Protein AF-A0A174Z434-F1 (afdb_monomer_lite)

pLDDT: mean 70.9, std 18.63, range [33.28, 94.25]

Sequence (133 aa):
MADEKKGITVKIDADLHAEIREYLERHEGMTMAEFITLAVDDELHPKIQQKEGNSMGNMRTMAFQVPEELFQRIKDYLHRNNMSQKEFVLGLIETELDREQAERESQIDAESPTEDICENGRGSRRKRLCGRM

Radius of gyration: 34.79 Å; chains: 1; bounding box: 51×56×120 Å

Foldseek 3Di:
DDPPDDDDDDDDDPVVVVVLVVVPVVVPPDDPVNVVVVVVCCVVVVPPPPPPPDDPDDDDDDDDDDDPVVVVVLVVVCVVVVHDPVCVVVVVVVVVVVVVVVVVVVVVVVPPDPPPDDDDDDDDDDDDDDDDD

Organism: NCBI:txid39492

Secondary structure (DSSP, 8-state):
----PPP------HHHHHHHHHHHHHSTT--HHHHHHHHHHHHHTT------SS--SS---------HHHHHHHHHHHHHTT--HHHHHHHHHHHHHHHHHHHHHHHHTT-----------------------

Structure (mmCIF, N/CA/C/O backbone):
data_AF-A0A174Z434-F1
#
_entry.id   AF-A0A174Z434-F1
#
loop_
_atom_site.group_PDB
_atom_site.id
_atom_site.type_symbol
_atom_site.label_atom_id
_atom_site.label_alt_id
_atom_site.label_comp_id
_atom_site.label_asym_id
_atom_site.label_entity_id
_atom_site.label_seq_id
_atom_site.pdbx_PDB_ins_code
_atom_site.Cartn_x
_atom_site.Cartn_y
_atom_site.Cartn_z
_atom_site.occupancy
_atom_site.B_iso_or_equiv
_atom_site.auth_seq_id
_atom_site.auth_comp_id
_atom_site.auth_asym_id
_atom_site.auth_atom_id
_atom_site.pdbx_PDB_model_num
ATOM 1 N N . MET A 1 1 ? -8.006 21.875 -16.888 1.00 42.59 1 MET A N 1
ATOM 2 C CA . MET A 1 1 ? -6.949 22.583 -16.139 1.00 42.59 1 MET A CA 1
ATOM 3 C C . MET A 1 1 ? -5.640 22.242 -16.825 1.00 42.59 1 MET A C 1
ATOM 5 O O . MET A 1 1 ? -5.495 21.091 -17.216 1.00 42.59 1 MET A O 1
ATOM 9 N N . ALA A 1 2 ? -4.805 23.233 -17.134 1.00 49.34 2 ALA A N 1
ATOM 10 C CA . ALA A 1 2 ? -3.584 23.017 -17.906 1.00 49.34 2 ALA A CA 1
ATOM 11 C C . ALA A 1 2 ? -2.604 22.168 -17.085 1.00 49.34 2 ALA A C 1
ATOM 13 O O . ALA A 1 2 ? -2.348 22.474 -15.925 1.00 49.34 2 ALA A O 1
ATOM 14 N N . ASP A 1 3 ? -2.119 21.084 -17.679 1.00 56.53 3 ASP A N 1
ATOM 15 C CA . ASP A 1 3 ? -1.134 20.175 -17.098 1.00 56.53 3 ASP A CA 1
ATOM 16 C C . ASP A 1 3 ? 0.223 20.904 -17.054 1.00 56.53 3 ASP A C 1
ATOM 18 O O . ASP A 1 3 ? 1.004 20.862 -18.004 1.00 56.53 3 ASP A O 1
ATOM 22 N N . GLU A 1 4 ? 0.459 21.692 -16.000 1.00 65.25 4 GLU A N 1
ATOM 23 C CA . GLU A 1 4 ? 1.711 22.426 -15.784 1.00 65.25 4 GLU A CA 1
ATOM 24 C C . GLU A 1 4 ? 2.847 21.448 -15.444 1.00 65.25 4 GLU A C 1
ATOM 26 O O . GLU A 1 4 ? 3.228 21.264 -14.287 1.00 65.25 4 GLU A O 1
ATOM 31 N N . LYS A 1 5 ? 3.415 20.804 -16.467 1.00 73.81 5 LYS A N 1
ATOM 32 C CA . LYS A 1 5 ? 4.620 19.979 -16.334 1.00 73.81 5 LYS A CA 1
ATOM 33 C C . LYS A 1 5 ? 5.854 20.867 -16.204 1.00 73.81 5 LYS A C 1
ATOM 35 O O . LYS A 1 5 ? 6.202 21.609 -17.122 1.00 73.81 5 LYS A O 1
ATOM 40 N N . LYS A 1 6 ? 6.544 20.769 -15.067 1.00 78.12 6 LYS A N 1
ATOM 41 C CA . LYS A 1 6 ? 7.840 21.423 -14.843 1.00 78.12 6 LYS A CA 1
ATOM 42 C C . LYS A 1 6 ? 8.960 20.461 -15.227 1.00 78.12 6 LYS A C 1
ATOM 44 O O . LYS A 1 6 ? 9.008 19.340 -14.732 1.00 78.12 6 LYS A O 1
ATOM 49 N N . GLY A 1 7 ? 9.846 20.898 -16.120 1.00 75.88 7 GLY A N 1
ATOM 50 C CA . GLY A 1 7 ? 11.031 20.128 -16.494 1.00 75.88 7 GLY A CA 1
ATOM 51 C C . GLY A 1 7 ? 12.052 20.088 -15.357 1.00 75.88 7 GLY A C 1
ATOM 52 O O . GLY A 1 7 ? 12.276 21.096 -14.687 1.00 75.88 7 GLY A O 1
ATOM 53 N N . ILE A 1 8 ? 12.680 18.930 -15.163 1.00 77.44 8 ILE A N 1
ATOM 54 C CA . ILE A 1 8 ? 13.789 18.723 -14.226 1.00 77.44 8 ILE A CA 1
ATOM 55 C C . ILE A 1 8 ? 15.032 18.391 -15.058 1.00 77.44 8 ILE A C 1
ATOM 57 O O . ILE A 1 8 ? 14.983 17.501 -15.905 1.00 77.44 8 ILE A O 1
ATOM 61 N N . THR A 1 9 ? 16.143 19.093 -14.816 1.00 76.50 9 THR A N 1
ATOM 62 C CA . THR A 1 9 ? 17.431 18.828 -15.479 1.00 76.50 9 THR A CA 1
ATOM 63 C C . THR A 1 9 ? 18.487 18.547 -14.420 1.00 76.50 9 THR A C 1
ATOM 65 O O . THR A 1 9 ? 18.844 19.435 -13.648 1.00 76.50 9 THR A O 1
ATOM 68 N N . VAL A 1 10 ? 18.998 17.318 -14.391 1.00 80.44 10 VAL A N 1
ATOM 69 C CA . VAL A 1 10 ? 20.025 16.864 -13.443 1.00 80.44 10 VAL A CA 1
ATOM 70 C C . VAL A 1 10 ? 21.162 16.216 -14.227 1.00 80.44 10 VAL A C 1
ATOM 72 O O . VAL A 1 10 ? 20.933 15.581 -15.256 1.00 80.44 10 VAL A O 1
ATOM 75 N N . LYS A 1 11 ? 22.402 16.413 -13.768 1.00 86.12 11 LYS A N 1
ATOM 76 C CA . LYS A 1 11 ? 23.576 15.720 -14.308 1.00 86.12 11 LYS A CA 1
ATOM 77 C C . LYS A 1 11 ? 23.787 14.442 -13.508 1.00 86.12 11 LYS A C 1
ATOM 79 O O . LYS A 1 11 ? 23.886 14.515 -12.288 1.00 86.12 11 LYS A O 1
ATOM 84 N N . ILE A 1 12 ? 23.866 13.317 -14.202 1.00 86.00 12 ILE A N 1
ATOM 85 C CA . ILE A 1 12 ? 24.174 12.007 -13.627 1.00 86.00 12 ILE A CA 1
ATOM 86 C C . ILE A 1 12 ? 25.484 11.490 -14.213 1.00 86.00 12 ILE A C 1
ATOM 88 O O . ILE A 1 12 ? 25.913 11.946 -15.278 1.00 86.00 12 ILE A O 1
ATOM 92 N N . ASP A 1 13 ? 26.114 10.554 -13.514 1.00 91.06 13 ASP A N 1
ATOM 93 C CA . ASP A 1 13 ? 27.330 9.904 -13.984 1.00 91.06 13 ASP A CA 1
ATOM 94 C C . ASP A 1 13 ? 27.114 9.173 -15.315 1.00 91.06 13 ASP A C 1
ATOM 96 O O . ASP A 1 13 ? 26.029 8.663 -15.613 1.00 91.06 13 ASP A O 1
ATOM 100 N N . ALA A 1 14 ? 28.172 9.130 -16.128 1.00 86.81 14 ALA A N 1
ATOM 101 C CA . ALA A 1 14 ? 28.133 8.539 -17.464 1.00 86.81 14 ALA A CA 1
ATOM 102 C C . ALA A 1 14 ? 27.798 7.039 -17.433 1.00 86.81 14 ALA A C 1
ATOM 104 O O . ALA A 1 14 ? 27.093 6.555 -18.319 1.00 86.81 14 ALA A O 1
ATOM 105 N N . ASP A 1 15 ? 28.252 6.334 -16.396 1.00 87.31 15 ASP A N 1
ATOM 106 C CA . ASP A 1 15 ? 27.998 4.903 -16.216 1.00 87.31 15 ASP A CA 1
ATOM 107 C C . ASP A 1 15 ? 26.515 4.639 -15.918 1.00 87.31 15 ASP A C 1
ATOM 109 O O . ASP A 1 15 ? 25.888 3.804 -16.567 1.00 87.31 15 ASP A O 1
ATOM 113 N N . LEU A 1 16 ? 25.915 5.436 -15.028 1.00 85.19 16 LEU A N 1
ATOM 114 C CA . LEU A 1 16 ? 24.489 5.343 -14.707 1.00 85.19 16 LEU A CA 1
ATOM 115 C C . LEU A 1 16 ? 23.618 5.719 -15.916 1.00 85.19 16 LEU A C 1
ATOM 117 O O . LEU A 1 16 ? 22.596 5.091 -16.180 1.00 85.19 16 LEU A O 1
ATOM 121 N N . HIS A 1 17 ? 24.039 6.713 -16.704 1.00 85.50 17 HIS A N 1
ATOM 122 C CA . HIS A 1 17 ? 23.356 7.070 -17.949 1.00 85.50 17 HIS A CA 1
ATOM 123 C C . HIS A 1 17 ? 23.369 5.921 -18.974 1.00 85.50 17 HIS A C 1
ATOM 125 O O . HIS A 1 17 ? 22.388 5.725 -19.696 1.00 85.50 17 HIS A O 1
ATOM 131 N N . ALA A 1 18 ? 24.467 5.163 -19.058 1.00 87.38 18 ALA A N 1
ATOM 132 C CA . ALA A 1 18 ? 24.561 4.001 -19.939 1.00 87.38 18 ALA A CA 1
ATOM 133 C C . ALA A 1 18 ? 23.649 2.855 -19.474 1.00 87.38 18 ALA A C 1
ATOM 135 O O . ALA A 1 18 ? 22.940 2.279 -20.297 1.00 87.38 18 ALA A O 1
ATOM 136 N N . GLU A 1 19 ? 23.603 2.586 -18.169 1.00 86.06 19 GLU A N 1
ATOM 137 C CA . GLU A 1 19 ? 22.739 1.557 -17.579 1.00 86.06 19 GLU A CA 1
ATOM 138 C C . GLU A 1 19 ? 21.250 1.845 -17.820 1.00 86.06 19 GLU A C 1
ATOM 140 O O . GLU A 1 19 ? 20.503 0.971 -18.264 1.00 86.06 19 GLU A O 1
ATOM 145 N N . ILE A 1 20 ? 20.819 3.096 -17.620 1.00 84.25 20 ILE A N 1
ATOM 146 C CA . ILE A 1 20 ? 19.431 3.505 -17.883 1.00 84.25 20 ILE A CA 1
ATOM 147 C C . ILE A 1 20 ? 19.088 3.327 -19.365 1.00 84.25 20 ILE A C 1
ATOM 149 O O . ILE A 1 20 ? 18.002 2.859 -19.707 1.00 84.25 20 ILE A O 1
ATOM 153 N N . ARG A 1 21 ? 20.011 3.674 -20.268 1.00 84.19 21 ARG A N 1
ATOM 154 C CA . ARG A 1 21 ? 19.803 3.492 -21.707 1.00 84.19 21 ARG A CA 1
ATOM 155 C C . ARG A 1 21 ? 19.637 2.019 -22.074 1.00 84.19 21 ARG A C 1
ATOM 157 O O . ARG A 1 21 ? 18.729 1.693 -22.830 1.00 84.19 21 ARG A O 1
ATOM 164 N N . GLU A 1 22 ? 20.478 1.147 -21.531 1.00 86.38 22 GLU A N 1
ATOM 165 C CA . GLU A 1 22 ? 20.374 -0.294 -21.758 1.00 86.38 22 GLU A CA 1
ATOM 166 C C . GLU A 1 22 ? 19.047 -0.853 -21.222 1.00 86.38 22 GLU A C 1
ATOM 168 O O . GLU A 1 22 ? 18.399 -1.674 -21.873 1.00 86.38 22 GLU A O 1
ATOM 173 N N . TYR A 1 23 ? 18.595 -0.372 -20.062 1.00 84.75 23 TYR A N 1
ATOM 174 C CA . TYR A 1 23 ? 17.298 -0.741 -19.500 1.00 84.75 23 TYR A CA 1
ATOM 175 C C . TYR A 1 23 ? 16.130 -0.341 -20.417 1.00 84.75 23 TYR A C 1
ATOM 177 O O . TYR A 1 23 ? 15.224 -1.144 -20.646 1.00 84.75 23 TYR A O 1
ATOM 185 N N . LEU A 1 24 ? 16.176 0.860 -21.001 1.00 83.44 24 LEU A N 1
ATOM 186 C CA . LEU A 1 24 ? 15.167 1.338 -21.953 1.00 83.44 24 LEU A CA 1
ATOM 187 C C . LEU A 1 24 ? 15.189 0.571 -23.280 1.00 83.44 24 LEU A C 1
ATOM 189 O O . LEU A 1 24 ? 14.139 0.343 -23.869 1.00 83.44 24 LEU A O 1
ATOM 193 N N . GLU A 1 25 ? 16.361 0.142 -23.750 1.00 82.69 25 GLU A N 1
ATOM 194 C CA . GLU A 1 25 ? 16.474 -0.693 -24.955 1.00 82.69 25 GLU A CA 1
ATOM 195 C C . GLU A 1 25 ? 15.881 -2.095 -24.737 1.00 82.69 25 GLU A C 1
ATOM 197 O O . GLU A 1 25 ? 15.326 -2.683 -25.664 1.00 82.69 25 GLU A O 1
ATOM 202 N N . ARG A 1 26 ? 15.949 -2.621 -23.506 1.00 82.19 26 ARG A N 1
ATOM 203 C CA . ARG A 1 26 ? 15.321 -3.897 -23.122 1.00 82.19 26 ARG A CA 1
ATOM 204 C C . ARG A 1 26 ? 13.809 -3.782 -22.911 1.00 82.19 26 ARG A C 1
ATOM 206 O O . ARG A 1 26 ? 13.095 -4.764 -23.105 1.00 82.19 26 ARG A O 1
ATOM 213 N N . HIS A 1 27 ? 13.324 -2.613 -22.502 1.00 78.31 27 HIS A N 1
ATOM 214 C CA . HIS A 1 27 ? 11.906 -2.331 -22.291 1.00 78.31 27 HIS A CA 1
ATOM 215 C C . HIS A 1 27 ? 11.328 -1.548 -23.477 1.00 78.31 27 HIS A C 1
ATOM 217 O O . HIS A 1 27 ? 11.223 -0.321 -23.447 1.00 78.31 27 HIS A O 1
ATOM 223 N N . GLU A 1 28 ? 10.922 -2.273 -24.524 1.00 72.50 28 GLU A N 1
ATOM 224 C CA . GLU A 1 28 ? 10.311 -1.678 -25.717 1.00 72.50 28 GLU A CA 1
ATOM 225 C C . GLU A 1 28 ? 9.115 -0.780 -25.351 1.00 72.50 28 GLU A C 1
ATOM 227 O O . GLU A 1 28 ? 8.126 -1.225 -24.768 1.00 72.50 28 GLU A O 1
ATOM 232 N N . GLY A 1 29 ? 9.209 0.502 -25.716 1.00 68.75 29 GLY A N 1
ATOM 233 C CA . GLY A 1 29 ? 8.128 1.478 -25.564 1.00 68.75 29 GLY A CA 1
ATOM 234 C C . GLY A 1 29 ? 8.190 2.355 -24.313 1.00 68.75 29 GLY A C 1
ATOM 235 O O . GLY A 1 29 ? 7.330 3.219 -24.180 1.00 68.75 29 GLY A O 1
ATOM 236 N N . MET A 1 30 ? 9.188 2.196 -23.436 1.00 79.50 30 MET A N 1
ATOM 237 C CA . MET A 1 30 ? 9.397 3.126 -22.322 1.00 79.50 30 MET A CA 1
ATOM 238 C C . MET A 1 30 ? 10.269 4.306 -22.760 1.00 79.50 30 MET A C 1
ATOM 240 O O . MET A 1 30 ? 11.347 4.137 -23.330 1.00 79.50 30 MET A O 1
ATOM 244 N N . THR A 1 31 ? 9.820 5.527 -22.487 1.00 82.69 31 THR A N 1
ATOM 245 C CA . THR A 1 31 ? 10.626 6.732 -22.686 1.00 82.69 31 THR A CA 1
ATOM 246 C C . THR A 1 31 ? 11.462 7.036 -21.446 1.00 82.69 31 THR A C 1
ATOM 248 O O . THR A 1 31 ? 11.085 6.732 -20.316 1.00 82.69 31 THR A O 1
ATOM 251 N N . MET A 1 32 ? 12.596 7.712 -21.643 1.00 83.31 32 MET A N 1
ATOM 252 C CA . MET A 1 32 ? 13.446 8.192 -20.545 1.00 83.31 32 MET A CA 1
ATOM 253 C C . MET A 1 32 ? 12.647 9.009 -19.516 1.00 83.31 32 MET A C 1
ATOM 255 O O . MET A 1 32 ? 12.868 8.890 -18.316 1.00 83.31 32 MET A O 1
ATOM 259 N N . ALA A 1 33 ? 11.694 9.820 -19.986 1.00 81.06 33 ALA A N 1
ATOM 260 C CA . ALA A 1 33 ? 10.829 10.609 -19.119 1.00 81.06 33 ALA A CA 1
ATOM 261 C C . ALA A 1 33 ? 9.951 9.719 -18.229 1.00 81.06 33 ALA A C 1
ATOM 263 O O . ALA A 1 33 ? 9.890 9.956 -17.030 1.00 81.06 33 ALA A O 1
ATOM 264 N N . GLU A 1 34 ? 9.329 8.678 -18.786 1.00 81.62 34 GLU A N 1
ATOM 265 C CA . GLU A 1 34 ? 8.505 7.731 -18.023 1.00 81.62 34 GLU A CA 1
ATOM 266 C C . GLU A 1 34 ? 9.328 6.939 -17.009 1.00 81.62 34 GLU A C 1
ATOM 268 O O . GLU A 1 34 ? 8.878 6.763 -15.882 1.00 81.62 34 GLU A O 1
ATOM 273 N N . PHE A 1 35 ? 10.548 6.528 -17.368 1.00 85.00 35 PHE A N 1
ATOM 274 C CA . PHE A 1 35 ? 11.459 5.858 -16.439 1.00 85.00 35 PHE A CA 1
ATOM 275 C C . PHE A 1 35 ? 11.821 6.755 -15.251 1.00 85.00 35 PHE A C 1
ATOM 277 O O . PHE A 1 35 ? 11.691 6.340 -14.102 1.00 85.00 35 PHE A O 1
ATOM 284 N N . ILE A 1 36 ? 12.223 8.004 -15.513 1.00 84.38 36 ILE A N 1
ATOM 285 C CA . ILE A 1 36 ? 12.565 8.955 -14.449 1.00 84.38 36 ILE A CA 1
ATOM 286 C C . ILE A 1 36 ? 11.329 9.310 -13.620 1.00 84.38 36 ILE A C 1
ATOM 288 O O . ILE A 1 36 ? 11.430 9.376 -12.402 1.00 84.38 36 ILE A O 1
ATOM 292 N N . THR A 1 37 ? 10.159 9.498 -14.238 1.00 81.38 37 THR A N 1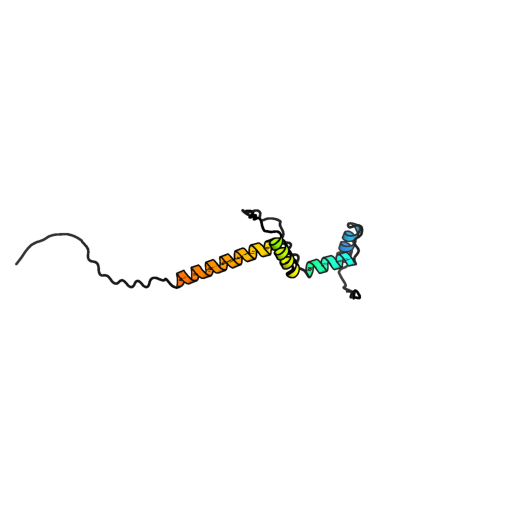
ATOM 293 C CA . THR A 1 37 ? 8.908 9.709 -13.498 1.00 81.38 37 THR A CA 1
ATOM 294 C C . THR A 1 37 ? 8.592 8.520 -12.598 1.00 81.38 37 THR A C 1
ATOM 296 O O . THR A 1 37 ? 8.299 8.745 -11.436 1.00 81.38 37 THR A O 1
ATOM 299 N N . LEU A 1 38 ? 8.708 7.280 -13.081 1.00 79.88 38 LEU A N 1
ATOM 300 C CA . LEU A 1 38 ? 8.449 6.076 -12.288 1.00 79.88 38 LEU A CA 1
ATOM 301 C C . LEU A 1 38 ? 9.450 5.911 -11.135 1.00 79.88 38 LEU A C 1
ATOM 303 O O . LEU A 1 38 ? 9.046 5.573 -10.029 1.00 79.88 38 LEU A O 1
ATOM 307 N N . ALA A 1 39 ? 10.741 6.143 -11.384 1.00 81.81 39 ALA A N 1
ATOM 308 C CA . ALA A 1 39 ? 11.784 6.039 -10.364 1.00 81.81 39 ALA A CA 1
ATOM 309 C C . ALA A 1 39 ? 11.637 7.126 -9.289 1.00 81.81 39 ALA A C 1
ATOM 311 O O . ALA A 1 39 ? 11.766 6.855 -8.102 1.00 81.81 39 ALA A O 1
ATOM 312 N N . VAL A 1 40 ? 11.325 8.358 -9.700 1.00 79.25 40 VAL A N 1
ATOM 313 C CA . VAL A 1 40 ? 11.068 9.468 -8.775 1.00 79.25 40 VAL A CA 1
ATOM 314 C C . VAL A 1 40 ? 9.756 9.258 -8.019 1.00 79.25 40 VAL A C 1
ATOM 316 O O . VAL A 1 40 ? 9.701 9.570 -6.837 1.00 79.25 40 VAL A O 1
ATOM 319 N N . ASP A 1 41 ? 8.720 8.712 -8.659 1.00 75.00 41 ASP A N 1
ATOM 320 C CA . ASP A 1 41 ? 7.467 8.328 -7.999 1.00 75.00 41 ASP A CA 1
ATOM 321 C C . ASP A 1 41 ? 7.708 7.229 -6.952 1.00 75.00 41 ASP A C 1
ATOM 323 O O . ASP A 1 41 ? 7.257 7.374 -5.825 1.00 75.00 41 ASP A O 1
ATOM 327 N N . ASP A 1 42 ? 8.502 6.198 -7.266 1.00 73.19 42 ASP A N 1
ATOM 328 C CA . ASP A 1 42 ? 8.893 5.124 -6.334 1.00 73.19 42 ASP A CA 1
ATOM 329 C C . ASP A 1 42 ? 9.672 5.635 -5.107 1.00 73.19 42 ASP A C 1
ATOM 331 O O . ASP A 1 42 ? 9.418 5.193 -3.986 1.00 73.19 42 ASP A O 1
ATOM 335 N N . GLU A 1 43 ? 10.588 6.588 -5.306 1.00 72.31 43 GLU A N 1
ATOM 336 C CA . GLU A 1 43 ? 11.400 7.191 -4.238 1.00 72.31 43 GLU A CA 1
ATOM 337 C C . GLU A 1 43 ? 10.632 8.241 -3.412 1.00 72.31 43 GLU A C 1
ATOM 339 O O . GLU A 1 43 ? 10.816 8.343 -2.198 1.00 72.31 43 GLU A O 1
ATOM 344 N N . LEU A 1 44 ? 9.763 9.045 -4.040 1.00 67.81 44 LEU A N 1
ATOM 345 C CA . LEU A 1 44 ? 8.969 10.077 -3.353 1.00 67.81 44 LEU A CA 1
ATOM 346 C C . LEU A 1 44 ? 7.713 9.514 -2.683 1.00 67.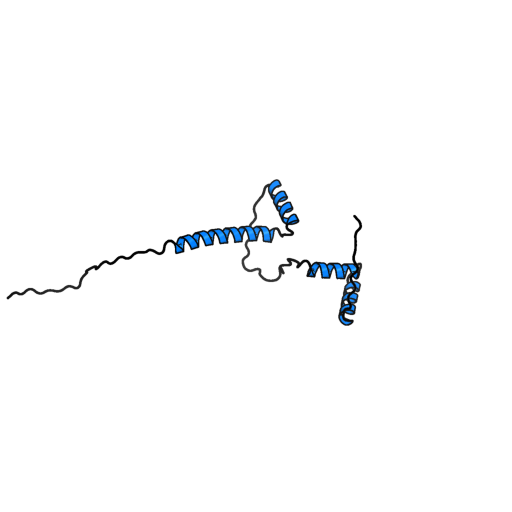81 44 LEU A C 1
ATOM 348 O O . LEU A 1 44 ? 7.252 10.063 -1.680 1.00 67.81 44 LEU A O 1
ATOM 352 N N . HIS A 1 45 ? 7.160 8.433 -3.226 1.00 65.75 45 HIS A N 1
ATOM 353 C CA . HIS A 1 45 ? 6.073 7.666 -2.644 1.00 65.75 45 HIS A CA 1
ATOM 354 C C . HIS A 1 45 ? 6.656 6.317 -2.248 1.00 65.75 45 HIS A C 1
ATOM 356 O O . HIS A 1 45 ? 6.546 5.388 -3.048 1.00 65.75 45 HIS A O 1
ATOM 362 N N . PRO A 1 46 ? 7.274 6.187 -1.051 1.00 53.31 46 PRO A N 1
ATOM 363 C CA 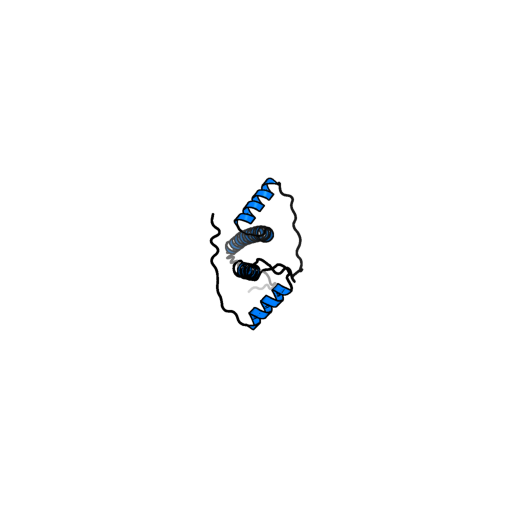. PRO A 1 46 ? 7.866 4.932 -0.620 1.00 53.31 46 PRO A CA 1
ATOM 364 C C . PRO A 1 46 ? 6.814 3.858 -0.802 1.00 53.31 46 PRO A C 1
ATOM 366 O O . PRO A 1 46 ? 5.798 3.839 -0.095 1.00 53.31 46 PRO A O 1
ATOM 369 N N . LYS A 1 47 ? 7.011 3.010 -1.817 1.00 55.34 47 LYS A N 1
ATOM 370 C CA . LYS A 1 47 ? 6.072 1.939 -2.055 1.00 55.34 47 LYS A CA 1
ATOM 371 C C . LYS A 1 47 ? 6.066 1.158 -0.761 1.00 55.34 47 LYS A C 1
ATOM 373 O O . LYS A 1 47 ? 7.097 0.659 -0.311 1.00 55.34 47 LYS A O 1
ATOM 378 N N . ILE A 1 48 ? 4.880 1.006 -0.194 1.00 51.75 48 ILE A N 1
ATOM 379 C CA . ILE A 1 48 ? 4.546 -0.058 0.743 1.00 51.75 48 ILE A CA 1
ATOM 380 C C . ILE A 1 48 ? 4.622 -1.373 -0.059 1.00 51.75 48 ILE A C 1
ATOM 382 O O . ILE A 1 48 ? 3.678 -2.136 -0.193 1.00 51.75 48 ILE A O 1
ATOM 386 N N . GLN A 1 49 ? 5.772 -1.640 -0.669 1.00 48.44 49 GLN A N 1
ATOM 387 C CA . GLN A 1 49 ? 6.257 -2.966 -0.924 1.00 48.44 49 GLN A CA 1
ATOM 388 C C . GLN A 1 49 ? 6.950 -3.350 0.374 1.00 48.44 49 GLN A C 1
ATOM 390 O O . GLN A 1 49 ? 8.176 -3.395 0.480 1.00 48.44 49 GLN A O 1
ATOM 395 N N . GLN A 1 50 ? 6.122 -3.664 1.379 1.00 51.03 50 GLN A N 1
ATOM 396 C CA . GLN A 1 50 ? 6.464 -4.783 2.236 1.00 51.03 50 GLN A CA 1
ATOM 397 C C . GLN A 1 50 ? 6.824 -5.908 1.279 1.00 51.03 50 GLN A C 1
ATOM 399 O O . GLN A 1 50 ? 5.982 -6.479 0.592 1.00 51.03 50 GLN A O 1
ATOM 404 N N . LYS A 1 51 ? 8.126 -6.108 1.164 1.00 45.50 51 LYS A N 1
ATOM 405 C CA . LYS A 1 51 ? 8.787 -7.207 0.505 1.00 45.50 51 LYS A CA 1
ATOM 406 C C . LYS A 1 51 ? 8.130 -8.481 1.043 1.00 45.50 51 LYS A C 1
ATOM 408 O O . LYS A 1 51 ? 8.531 -8.989 2.084 1.00 45.50 51 LYS A O 1
ATOM 413 N N . GLU A 1 52 ? 7.099 -8.984 0.362 1.00 46.09 52 GLU A N 1
ATOM 414 C CA . GLU A 1 52 ? 6.535 -10.327 0.551 1.00 46.09 52 GLU A CA 1
ATOM 415 C C . GLU A 1 52 ? 7.537 -11.364 0.019 1.00 46.09 52 GLU A C 1
ATOM 417 O O . GLU A 1 52 ? 7.262 -12.180 -0.852 1.00 46.09 52 GLU A O 1
ATOM 422 N N . GLY A 1 53 ? 8.757 -11.301 0.543 1.00 45.19 53 GLY A N 1
ATOM 423 C CA . GLY A 1 53 ? 9.819 -12.261 0.351 1.00 45.19 53 GLY A CA 1
ATOM 424 C C . GLY A 1 53 ? 10.430 -12.534 1.716 1.00 45.19 53 GLY A C 1
ATOM 425 O O . GLY A 1 53 ? 11.208 -11.725 2.212 1.00 45.19 53 GLY A O 1
ATOM 426 N N . ASN A 1 54 ? 10.079 -13.687 2.288 1.00 48.41 54 ASN A N 1
ATOM 427 C CA . ASN A 1 54 ? 10.693 -14.332 3.457 1.00 48.41 54 ASN A CA 1
ATOM 428 C C . ASN A 1 54 ? 10.257 -13.925 4.876 1.00 48.41 54 ASN A C 1
ATOM 430 O O . ASN A 1 54 ? 11.097 -13.696 5.741 1.00 48.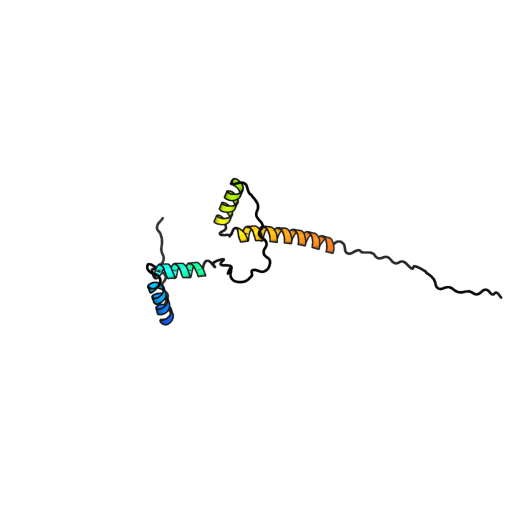41 54 ASN A O 1
ATOM 434 N N . SER A 1 55 ? 8.966 -14.061 5.191 1.00 44.44 55 SER A N 1
ATOM 435 C CA . SER A 1 55 ? 8.600 -14.685 6.477 1.00 44.44 55 SER A CA 1
ATOM 436 C C . SER A 1 55 ? 7.223 -15.353 6.408 1.00 44.44 55 SER A C 1
ATOM 438 O O . SER A 1 55 ? 6.220 -14.849 6.904 1.00 44.44 55 SER A O 1
ATOM 440 N N . MET A 1 56 ? 7.158 -16.520 5.764 1.00 52.38 56 MET A N 1
ATOM 441 C CA . MET A 1 56 ? 6.090 -17.489 6.029 1.00 52.38 56 MET A CA 1
ATOM 442 C C . MET A 1 56 ? 6.438 -18.253 7.312 1.00 52.38 56 MET A C 1
ATOM 444 O O . MET A 1 56 ? 6.932 -19.375 7.267 1.00 52.38 56 MET A O 1
ATOM 448 N N . GLY A 1 57 ? 6.193 -17.637 8.465 1.00 51.38 57 GLY A N 1
ATOM 449 C CA . GLY A 1 57 ? 6.204 -18.318 9.757 1.00 51.38 57 GLY A CA 1
ATOM 450 C C . GLY A 1 57 ? 4.886 -18.073 10.482 1.00 51.38 57 GLY A C 1
ATOM 451 O O . GLY A 1 57 ? 4.718 -17.030 11.096 1.00 51.38 57 GLY A O 1
ATOM 452 N N . ASN A 1 58 ? 3.956 -19.031 10.407 1.00 64.62 58 ASN A N 1
ATOM 453 C CA . ASN A 1 58 ? 2.706 -19.108 11.187 1.00 64.62 58 ASN A CA 1
ATOM 454 C C . ASN A 1 58 ? 1.644 -18.000 10.992 1.00 64.62 58 ASN A C 1
ATOM 456 O O . ASN A 1 58 ? 0.927 -17.671 11.936 1.00 64.62 58 ASN A O 1
ATOM 460 N N . MET A 1 59 ? 1.449 -17.467 9.783 1.00 74.25 59 MET A N 1
ATOM 461 C CA . MET A 1 59 ? 0.259 -16.644 9.505 1.00 74.25 59 MET A CA 1
ATOM 462 C C . MET A 1 59 ? -1.005 -17.517 9.411 1.00 74.25 59 MET A C 1
ATOM 464 O O . MET A 1 59 ? -0.992 -18.570 8.773 1.00 74.25 59 MET A O 1
ATOM 468 N N . ARG A 1 60 ? -2.114 -17.075 10.019 1.00 76.25 60 ARG A N 1
ATOM 469 C CA . ARG A 1 60 ? -3.453 -17.655 9.817 1.00 76.25 60 ARG A CA 1
ATOM 470 C C . ARG A 1 60 ? -4.357 -16.633 9.137 1.00 76.25 60 ARG A C 1
ATOM 472 O O . ARG A 1 60 ? -4.401 -15.478 9.544 1.00 76.25 60 ARG A O 1
ATOM 479 N N . THR A 1 61 ? -5.086 -17.063 8.112 1.00 82.94 61 THR A N 1
ATOM 480 C CA . THR A 1 61 ? -6.040 -16.213 7.392 1.00 82.94 61 THR A CA 1
ATOM 481 C C . THR A 1 61 ? -7.341 -16.088 8.179 1.00 82.94 61 THR A C 1
ATOM 483 O O . THR A 1 61 ? -7.946 -17.096 8.540 1.00 82.94 61 THR A O 1
ATOM 486 N N . MET A 1 62 ? -7.795 -14.854 8.402 1.00 79.50 62 MET A N 1
ATOM 487 C CA . MET A 1 62 ? -9.132 -14.551 8.913 1.00 79.50 62 MET A CA 1
ATOM 488 C C . MET A 1 62 ? -9.982 -13.986 7.775 1.00 79.50 62 MET A C 1
ATOM 490 O O . MET A 1 62 ? -9.585 -13.018 7.132 1.00 79.50 62 MET A O 1
ATOM 494 N N . ALA A 1 63 ? -11.139 -14.597 7.518 1.00 86.50 63 ALA A N 1
ATOM 495 C CA . ALA A 1 63 ? -12.088 -14.145 6.506 1.00 86.50 63 ALA A CA 1
ATOM 496 C C . ALA A 1 63 ? -13.478 -14.011 7.131 1.00 86.50 63 ALA A C 1
ATOM 498 O O . ALA A 1 63 ? -13.930 -14.899 7.852 1.00 86.50 63 ALA A O 1
ATOM 499 N N . PHE A 1 64 ? -14.155 -12.905 6.840 1.00 86.56 64 PHE A N 1
ATOM 500 C CA . PHE A 1 64 ? -15.513 -12.632 7.292 1.00 86.56 64 PHE A CA 1
ATOM 501 C C . PHE A 1 64 ? -16.327 -12.050 6.137 1.00 86.56 64 PHE A C 1
ATOM 503 O O . PHE A 1 64 ? -15.796 -11.360 5.267 1.00 86.56 64 PHE A O 1
ATOM 510 N N . GLN A 1 65 ? -17.621 -12.366 6.111 1.00 89.31 65 GLN A N 1
ATOM 511 C CA . GLN A 1 65 ? -18.546 -11.762 5.159 1.00 89.31 65 GLN A CA 1
ATOM 512 C C . GLN A 1 65 ? -18.984 -10.402 5.697 1.00 89.31 65 GLN A C 1
ATOM 514 O O . GLN A 1 65 ? -19.345 -10.281 6.867 1.00 89.31 65 GLN A O 1
ATOM 519 N N . VAL A 1 66 ? -18.968 -9.391 4.836 1.00 88.75 66 VAL A N 1
ATOM 520 C CA . VAL A 1 66 ? -19.488 -8.056 5.137 1.00 88.75 66 VAL A CA 1
ATOM 521 C C . VAL A 1 66 ? -20.596 -7.697 4.155 1.00 88.75 66 VAL A C 1
ATOM 523 O O . VAL A 1 66 ? -20.538 -8.120 2.999 1.00 88.75 66 VAL A O 1
ATOM 526 N N . PRO A 1 67 ? -21.592 -6.899 4.573 1.00 94.19 67 PRO A N 1
ATOM 527 C CA . PRO A 1 67 ? -22.541 -6.304 3.644 1.00 94.19 67 PRO A CA 1
ATOM 528 C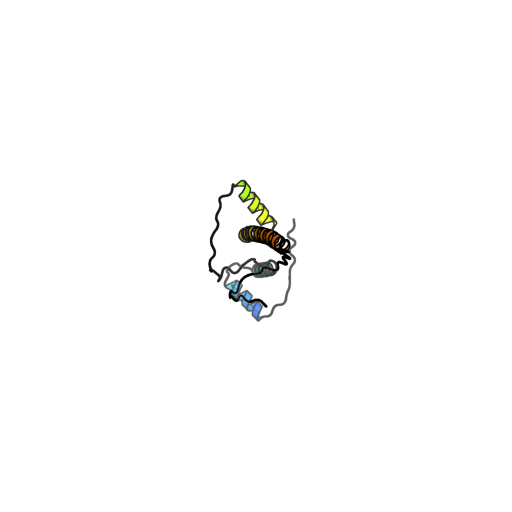 C . PRO A 1 67 ? -21.826 -5.444 2.591 1.00 94.19 67 PRO A C 1
ATOM 530 O O . PRO A 1 67 ? -20.853 -4.756 2.907 1.00 94.19 67 PRO A O 1
ATOM 533 N N . GLU A 1 68 ? -22.354 -5.429 1.365 1.00 91.56 68 GLU A N 1
ATOM 534 C CA . GLU A 1 68 ? -21.836 -4.637 0.236 1.00 91.56 68 GLU A CA 1
ATOM 535 C C . GLU A 1 68 ? -21.651 -3.157 0.616 1.00 91.56 68 GLU A C 1
ATOM 537 O O . GLU A 1 68 ? -20.609 -2.564 0.353 1.00 91.56 68 GLU A O 1
ATOM 542 N N . GLU A 1 69 ? -22.623 -2.571 1.322 1.00 94.25 69 GLU A N 1
ATOM 543 C CA . GLU A 1 69 ? -22.568 -1.168 1.753 1.00 94.25 69 GLU A CA 1
ATOM 544 C C . GLU A 1 69 ? -21.356 -0.870 2.645 1.00 94.25 69 GLU A C 1
ATOM 546 O O . GLU A 1 69 ? -20.715 0.177 2.516 1.00 94.25 69 GLU A O 1
ATOM 551 N N . LEU A 1 70 ? -21.019 -1.799 3.543 1.00 91.75 70 LEU A N 1
ATOM 552 C CA . LEU A 1 70 ? -19.865 -1.663 4.423 1.00 91.75 70 LEU A CA 1
ATOM 553 C C . LEU A 1 70 ? -18.565 -1.825 3.633 1.00 91.75 70 LEU A C 1
ATOM 555 O O . LEU A 1 70 ? -17.623 -1.063 3.840 1.00 91.75 70 LEU A O 1
ATOM 559 N N . PHE A 1 71 ? -18.531 -2.770 2.695 1.00 91.06 71 PHE A N 1
ATOM 560 C CA . PHE A 1 71 ? -17.380 -2.974 1.823 1.00 91.06 71 PHE A CA 1
ATOM 561 C C . PHE A 1 71 ? -17.054 -1.724 0.996 1.00 91.06 71 PHE A C 1
ATOM 563 O O . PHE A 1 71 ? -15.896 -1.307 0.945 1.00 91.06 71 PHE A O 1
ATOM 570 N N . GLN A 1 72 ? -18.070 -1.084 0.410 1.00 91.94 72 GLN A N 1
ATOM 571 C CA . GLN A 1 72 ? -17.891 0.151 -0.358 1.00 91.94 72 GLN A CA 1
ATOM 572 C C . GLN A 1 72 ? -17.390 1.301 0.525 1.00 91.94 72 GLN A C 1
ATOM 574 O O . GLN A 1 72 ? -16.434 1.982 0.160 1.00 91.94 72 GLN A O 1
ATOM 579 N N . ARG A 1 73 ? -17.947 1.470 1.733 1.00 93.88 73 ARG A N 1
ATOM 580 C CA . ARG A 1 73 ? -17.460 2.478 2.695 1.00 93.88 73 ARG A CA 1
ATOM 581 C C . ARG A 1 73 ? -15.997 2.268 3.085 1.00 93.88 73 ARG A C 1
ATOM 583 O O . ARG A 1 73 ? -15.246 3.237 3.165 1.00 93.88 73 ARG A O 1
ATOM 590 N N . ILE A 1 74 ? -15.592 1.017 3.315 1.00 90.31 74 ILE A N 1
ATOM 591 C CA . ILE A 1 74 ? -14.196 0.675 3.614 1.00 90.31 74 ILE A CA 1
ATOM 592 C C . ILE A 1 74 ? -13.315 1.013 2.411 1.00 90.31 74 ILE A C 1
ATOM 594 O O . ILE A 1 74 ? -12.292 1.671 2.577 1.00 90.31 74 ILE A O 1
ATOM 598 N N . LYS A 1 75 ? -13.726 0.635 1.195 1.00 88.94 75 LYS A N 1
ATOM 599 C CA . LYS A 1 75 ? -13.000 0.993 -0.029 1.00 88.94 75 LYS A CA 1
ATOM 600 C C . LYS A 1 75 ? -12.803 2.499 -0.156 1.00 88.94 75 LYS A C 1
ATOM 602 O O . LYS A 1 75 ? -11.669 2.926 -0.359 1.00 88.94 75 LYS A O 1
ATOM 607 N N . ASP A 1 76 ? -13.854 3.295 -0.004 1.00 92.88 76 ASP A N 1
ATOM 608 C CA . ASP A 1 76 ? -13.767 4.755 -0.101 1.00 92.88 76 ASP A CA 1
ATOM 609 C C . ASP A 1 76 ? -12.792 5.345 0.922 1.00 92.88 76 ASP A C 1
ATOM 611 O O . ASP A 1 76 ? -12.015 6.246 0.603 1.00 92.88 76 ASP A O 1
ATOM 615 N N . TYR A 1 77 ? -12.801 4.823 2.149 1.00 90.88 77 TYR A N 1
ATOM 616 C CA . TYR A 1 77 ? -11.869 5.239 3.190 1.00 90.88 77 TYR A CA 1
ATOM 617 C C . TYR A 1 77 ? -10.417 4.896 2.832 1.00 90.88 77 TYR A C 1
ATOM 619 O O . TYR A 1 77 ? -9.542 5.753 2.946 1.00 90.88 77 TYR A O 1
ATOM 627 N N . LEU A 1 78 ? -10.155 3.681 2.347 1.00 90.69 78 LEU A N 1
ATOM 628 C CA . LEU A 1 78 ? -8.809 3.251 1.952 1.00 90.69 78 LEU A CA 1
ATOM 629 C C . LEU A 1 78 ? -8.238 4.117 0.822 1.00 90.69 78 LEU A C 1
ATOM 631 O O . LEU A 1 78 ? -7.080 4.523 0.891 1.00 90.69 78 LEU A O 1
ATOM 635 N N . HIS A 1 79 ? -9.063 4.469 -0.171 1.00 87.00 79 HIS A N 1
ATOM 636 C CA . HIS A 1 79 ? -8.638 5.323 -1.285 1.00 87.00 79 HIS A CA 1
ATOM 637 C C . HIS A 1 79 ? -8.299 6.748 -0.834 1.00 87.00 79 HIS A C 1
ATOM 639 O O . HIS A 1 79 ? -7.315 7.316 -1.294 1.00 87.00 79 HIS A O 1
ATOM 645 N N . ARG A 1 80 ? -9.083 7.334 0.081 1.00 90.12 80 ARG A N 1
ATOM 646 C CA . ARG A 1 80 ? -8.836 8.702 0.579 1.00 90.12 80 ARG A CA 1
ATOM 647 C C . ARG A 1 80 ? -7.576 8.809 1.429 1.00 90.12 80 ARG A C 1
ATOM 649 O O . ARG A 1 80 ? -6.946 9.859 1.439 1.00 90.12 80 ARG A O 1
ATOM 656 N N . ASN A 1 81 ? -7.240 7.742 2.148 1.00 83.56 81 ASN A N 1
ATOM 657 C CA . ASN A 1 81 ? -6.105 7.708 3.067 1.00 83.56 81 ASN A CA 1
ATOM 658 C C . ASN A 1 81 ? -4.864 7.038 2.460 1.00 83.56 81 ASN A C 1
ATOM 660 O O . ASN A 1 81 ? -3.875 6.868 3.165 1.00 83.56 81 ASN A O 1
ATOM 664 N N . ASN A 1 82 ? -4.915 6.653 1.178 1.00 84.94 82 ASN A N 1
ATOM 665 C CA . ASN A 1 82 ? -3.828 5.984 0.462 1.00 84.94 82 ASN A CA 1
ATOM 666 C C . ASN A 1 82 ? -3.256 4.771 1.233 1.00 84.94 82 ASN A C 1
ATOM 668 O O . ASN A 1 82 ? -2.045 4.563 1.279 1.00 84.94 82 ASN A O 1
ATOM 672 N N . MET A 1 83 ? -4.145 4.003 1.873 1.00 82.75 83 MET A N 1
ATOM 673 C CA . MET A 1 83 ? -3.827 2.936 2.830 1.00 82.75 83 MET A CA 1
ATOM 674 C C . MET A 1 83 ? -4.252 1.571 2.278 1.00 82.75 83 MET A C 1
ATOM 676 O O . MET A 1 83 ? -5.296 1.462 1.629 1.00 82.75 83 MET A O 1
ATOM 680 N N . SER A 1 84 ? -3.485 0.508 2.550 1.00 83.94 84 SER A N 1
ATOM 681 C CA . SER A 1 84 ? -3.873 -0.843 2.131 1.00 83.94 84 SER A CA 1
ATOM 682 C C . SER A 1 84 ? -4.930 -1.461 3.057 1.00 83.94 84 SER A C 1
ATOM 684 O O . SER A 1 84 ? -4.979 -1.201 4.260 1.00 83.94 84 SER A O 1
ATOM 686 N N . GLN A 1 85 ? -5.778 -2.341 2.508 1.00 81.81 85 GLN A N 1
ATOM 687 C CA . GLN A 1 85 ? -6.793 -3.057 3.295 1.00 81.81 85 GLN A CA 1
ATOM 688 C C . GLN A 1 85 ? -6.165 -3.891 4.422 1.00 81.81 85 GLN A C 1
ATOM 690 O O . GLN A 1 85 ? -6.729 -3.986 5.510 1.00 81.81 85 GLN A O 1
ATOM 695 N N . LYS A 1 86 ? -4.990 -4.475 4.158 1.00 83.25 86 LYS A N 1
ATOM 696 C CA . LYS A 1 86 ? -4.223 -5.269 5.120 1.00 83.25 86 LYS A CA 1
ATOM 697 C C . LYS A 1 86 ? -3.769 -4.409 6.299 1.00 83.25 86 LYS A C 1
ATOM 699 O O . LYS A 1 86 ? -4.028 -4.781 7.435 1.00 83.25 86 LYS A O 1
ATOM 704 N N . GLU A 1 87 ? -3.149 -3.260 6.035 1.00 83.38 87 GLU A N 1
ATOM 705 C CA . GLU A 1 87 ? -2.683 -2.341 7.085 1.00 83.38 87 GLU A CA 1
ATOM 706 C C . GLU A 1 87 ? -3.835 -1.786 7.912 1.00 83.38 87 GLU A C 1
ATOM 708 O O . GLU A 1 87 ? -3.736 -1.729 9.131 1.00 83.38 87 GLU A O 1
ATOM 713 N N . PHE A 1 88 ? -4.951 -1.444 7.267 1.00 87.62 88 PHE A N 1
ATOM 714 C CA . PHE A 1 88 ? -6.134 -0.969 7.973 1.00 87.62 88 PHE A CA 1
ATOM 715 C C . PHE A 1 88 ? -6.669 -2.007 8.966 1.00 87.62 88 PHE A C 1
ATOM 717 O O . PHE A 1 88 ? -6.924 -1.686 10.123 1.00 87.62 88 PHE A O 1
ATOM 724 N N . VAL A 1 89 ? -6.825 -3.262 8.532 1.00 88.25 89 VAL A N 1
ATOM 725 C CA . VAL A 1 89 ? -7.359 -4.327 9.393 1.00 88.25 89 VAL A CA 1
ATOM 726 C C . VAL A 1 89 ? -6.367 -4.707 10.492 1.00 88.25 89 VAL A C 1
ATOM 728 O O . VAL A 1 89 ? -6.784 -4.877 11.633 1.00 88.25 89 VAL A O 1
ATOM 731 N N . LEU A 1 90 ? -5.072 -4.814 10.178 1.00 86.00 90 LEU A N 1
ATOM 732 C CA . LEU A 1 90 ? -4.045 -5.100 11.185 1.00 86.00 90 LEU A CA 1
ATOM 733 C C . LEU A 1 90 ? -3.958 -3.978 12.225 1.00 86.00 90 LEU A C 1
ATOM 735 O O . LEU A 1 90 ? -4.012 -4.266 13.415 1.00 86.00 90 LEU A O 1
ATOM 739 N N . GLY A 1 91 ? -3.942 -2.716 11.791 1.00 85.06 91 GLY A N 1
ATOM 740 C CA . GLY A 1 91 ? -3.882 -1.563 12.688 1.00 85.06 91 GLY A CA 1
ATOM 741 C C . GLY A 1 91 ? -5.104 -1.442 13.599 1.00 85.06 91 GLY A C 1
ATOM 742 O O . GLY A 1 91 ? -4.958 -1.099 14.770 1.00 85.06 91 GLY A O 1
ATOM 743 N N . LEU A 1 92 ? -6.304 -1.776 13.105 1.00 89.44 92 LEU A N 1
ATOM 744 C CA . LEU A 1 92 ? -7.505 -1.852 13.947 1.00 89.44 92 LEU A CA 1
ATOM 745 C C . LEU A 1 92 ? -7.372 -2.913 15.045 1.00 89.44 92 LEU A C 1
ATOM 747 O O . LEU A 1 92 ? -7.783 -2.667 16.174 1.00 89.44 92 LEU A O 1
ATOM 751 N N . ILE A 1 93 ? -6.810 -4.080 14.717 1.00 88.50 93 ILE A N 1
ATOM 752 C CA . ILE A 1 93 ? -6.630 -5.178 15.674 1.00 88.50 93 ILE A CA 1
ATOM 753 C C . ILE A 1 93 ? -5.557 -4.819 16.706 1.00 88.50 93 ILE A C 1
ATOM 755 O O . ILE A 1 93 ? -5.809 -4.957 17.897 1.00 88.50 93 ILE A O 1
ATOM 759 N N . GLU A 1 94 ? -4.392 -4.340 16.270 1.00 87.88 94 GLU A N 1
ATOM 760 C CA . GLU A 1 94 ? -3.286 -3.950 17.157 1.00 87.88 94 GLU A CA 1
ATOM 761 C C . GLU A 1 94 ? -3.712 -2.837 18.119 1.00 87.88 94 GLU A C 1
ATOM 763 O O . GLU A 1 94 ? -3.542 -2.976 19.324 1.00 87.88 94 GLU A O 1
ATOM 768 N N . THR A 1 95 ? -4.371 -1.791 17.610 1.00 88.00 95 THR A N 1
ATOM 769 C CA . THR A 1 95 ? -4.855 -0.675 18.441 1.00 88.00 95 THR A CA 1
ATOM 770 C C . THR A 1 95 ? -5.854 -1.141 19.501 1.00 88.00 95 THR A C 1
ATOM 772 O O . THR A 1 95 ? -5.811 -0.680 20.642 1.00 88.00 95 THR A O 1
ATOM 775 N N . GLU A 1 96 ? -6.774 -2.039 19.137 1.00 90.31 96 GLU A N 1
ATOM 776 C CA . GLU A 1 96 ? -7.774 -2.548 20.077 1.00 90.31 96 GLU A CA 1
ATOM 777 C C . GLU A 1 96 ? -7.139 -3.466 21.136 1.00 90.31 96 GLU A C 1
ATOM 779 O O . GLU A 1 96 ? -7.484 -3.356 22.313 1.00 90.31 96 GLU A O 1
ATOM 784 N N . LEU A 1 97 ? -6.177 -4.315 20.748 1.00 88.56 97 LEU A N 1
ATOM 785 C CA . LEU A 1 97 ? -5.433 -5.183 21.670 1.00 88.56 97 LEU A CA 1
ATOM 786 C C . LEU A 1 97 ? -4.547 -4.383 22.631 1.00 88.56 97 LEU A C 1
ATOM 788 O O . LEU A 1 97 ? -4.559 -4.656 23.829 1.00 88.56 97 LEU A O 1
ATOM 792 N N . ASP A 1 98 ? -3.823 -3.380 22.135 1.00 86.00 98 ASP A N 1
ATOM 793 C CA . ASP A 1 98 ? -2.972 -2.519 22.962 1.00 86.00 98 ASP A CA 1
ATOM 794 C C . ASP A 1 98 ? -3.801 -1.745 23.988 1.00 86.00 98 ASP A C 1
ATOM 796 O O . ASP A 1 98 ? -3.407 -1.617 25.150 1.00 86.00 98 ASP A O 1
ATOM 800 N N . ARG A 1 99 ? -4.984 -1.261 23.589 1.00 84.56 99 ARG A N 1
ATOM 801 C CA . ARG A 1 99 ? -5.911 -0.606 24.515 1.00 84.56 99 ARG A CA 1
ATOM 802 C C . ARG A 1 99 ? -6.399 -1.570 25.595 1.00 84.56 99 ARG A C 1
ATOM 804 O O . ARG A 1 99 ? -6.347 -1.216 26.771 1.00 84.56 99 ARG A O 1
ATOM 811 N N . GLU A 1 100 ? -6.844 -2.773 25.222 1.00 86.12 100 GLU A N 1
ATOM 812 C CA . GLU A 1 100 ? -7.276 -3.787 26.196 1.00 86.12 100 GLU A CA 1
ATOM 813 C C . GLU A 1 100 ? -6.136 -4.143 27.163 1.00 86.12 100 GLU A C 1
ATOM 815 O O . GLU A 1 100 ? -6.342 -4.267 28.373 1.00 86.12 100 GLU A O 1
ATOM 820 N N . GLN A 1 101 ? -4.916 -4.287 26.646 1.00 76.19 101 GLN A N 1
ATOM 821 C CA . GLN A 1 101 ? -3.759 -4.636 27.453 1.00 76.19 101 GLN A CA 1
ATOM 822 C C . GLN A 1 101 ? -3.373 -3.508 28.417 1.00 76.19 101 GLN A C 1
ATOM 824 O O . GLN A 1 101 ? -3.165 -3.778 29.599 1.00 76.19 101 GLN A O 1
ATOM 829 N N . ALA A 1 102 ? -3.393 -2.249 27.974 1.00 75.75 102 ALA A N 1
ATOM 830 C CA . ALA A 1 102 ? -3.176 -1.095 28.847 1.00 75.75 102 ALA A CA 1
ATOM 831 C C . ALA A 1 102 ? -4.253 -0.979 29.950 1.00 75.75 102 ALA A C 1
ATOM 833 O O . ALA A 1 102 ? -3.955 -0.644 31.101 1.00 75.75 102 ALA A O 1
ATOM 834 N N . GLU A 1 103 ? -5.513 -1.296 29.639 1.00 76.44 103 GLU A N 1
ATOM 835 C CA . GLU A 1 103 ? -6.612 -1.317 30.616 1.00 76.44 103 GLU A CA 1
ATOM 836 C C . GLU A 1 103 ? -6.474 -2.453 31.645 1.00 76.44 103 GLU A C 1
ATOM 838 O O . GLU A 1 103 ? -6.864 -2.290 32.804 1.00 76.44 103 GLU A O 1
ATOM 843 N N . ARG A 1 104 ? -5.901 -3.599 31.261 1.00 70.19 104 ARG A N 1
ATOM 844 C CA . ARG A 1 104 ? -5.597 -4.706 32.184 1.00 70.19 104 ARG A CA 1
ATOM 845 C C . ARG A 1 104 ? -4.357 -4.436 33.030 1.00 70.19 104 ARG A C 1
ATOM 847 O O . ARG A 1 104 ? -4.379 -4.701 34.227 1.00 70.19 104 ARG A O 1
ATOM 854 N N . GLU A 1 105 ? -3.295 -3.894 32.445 1.00 61.38 105 GLU A N 1
ATOM 855 C CA . GLU A 1 105 ? -2.059 -3.558 33.162 1.00 61.38 105 GLU A CA 1
ATOM 856 C C . GLU A 1 105 ? -2.290 -2.451 34.204 1.00 61.38 105 GLU A C 1
ATOM 858 O O . GLU A 1 105 ? -1.791 -2.548 35.325 1.00 61.38 105 GLU A O 1
ATOM 863 N N . SER A 1 106 ? -3.142 -1.465 33.905 1.00 60.19 106 SER A N 1
ATOM 864 C CA . SER A 1 106 ? -3.542 -0.425 34.871 1.00 60.19 106 SER A CA 1
ATOM 865 C C . SER A 1 106 ? -4.429 -0.932 36.015 1.00 60.19 106 SER A C 1
ATOM 867 O O . SER A 1 106 ? -4.445 -0.326 37.086 1.00 60.19 106 SER A O 1
ATOM 869 N N . GLN A 1 107 ? -5.132 -2.054 35.838 1.00 55.88 107 GLN A N 1
ATOM 870 C CA . GLN A 1 107 ? -5.845 -2.728 36.931 1.00 55.88 107 GLN A CA 1
ATOM 871 C C . GLN A 1 107 ? -4.905 -3.542 37.830 1.00 55.88 107 GLN A C 1
ATOM 873 O O . GLN A 1 107 ? -5.160 -3.653 39.025 1.00 55.88 107 GLN A O 1
ATOM 878 N N . ILE A 1 108 ? -3.802 -4.071 37.292 1.00 55.00 108 ILE A N 1
ATOM 879 C CA . ILE A 1 108 ? -2.825 -4.858 38.064 1.00 55.00 108 ILE A CA 1
ATOM 880 C C . ILE A 1 108 ? -1.953 -3.951 38.949 1.00 55.00 108 ILE A C 1
ATOM 882 O O . ILE A 1 108 ? -1.634 -4.328 40.073 1.00 55.00 108 ILE A O 1
ATOM 886 N N . ASP A 1 109 ? -1.624 -2.735 38.503 1.00 49.19 109 ASP A N 1
ATOM 887 C CA . ASP A 1 109 ? -0.826 -1.782 39.300 1.00 49.19 109 ASP A CA 1
ATOM 888 C C . ASP A 1 109 ? -1.650 -1.068 40.400 1.00 49.19 109 ASP A C 1
ATOM 890 O O . ASP A 1 109 ? -1.104 -0.481 41.335 1.00 49.19 109 ASP A O 1
ATOM 894 N N . ALA A 1 110 ? -2.985 -1.147 40.329 1.00 50.19 110 ALA A N 1
ATOM 895 C CA . ALA A 1 110 ? -3.901 -0.633 41.352 1.00 50.19 110 ALA A CA 1
ATOM 896 C C . ALA A 1 110 ? -4.255 -1.667 42.441 1.00 50.19 110 ALA A C 1
ATOM 898 O O . ALA A 1 110 ? -4.767 -1.287 43.494 1.00 50.19 110 ALA A O 1
ATOM 899 N N . GLU A 1 111 ? -3.960 -2.951 42.222 1.00 42.72 111 GLU A N 1
ATOM 900 C CA . GLU A 1 111 ? -4.192 -4.039 43.179 1.00 42.72 111 GLU A CA 1
ATOM 901 C C . GLU A 1 111 ? -2.860 -4.716 43.545 1.00 42.72 111 GLU A C 1
ATOM 903 O O . GLU A 1 111 ? -2.688 -5.928 43.450 1.00 42.72 111 GLU A O 1
ATOM 908 N N . SER A 1 112 ? -1.886 -3.920 44.001 1.00 33.28 112 SER A N 1
ATOM 909 C CA . SER A 1 112 ? -0.901 -4.467 44.937 1.00 33.28 112 SER A CA 1
ATOM 910 C C . SER A 1 112 ? -1.639 -4.723 46.258 1.00 33.28 112 SER A C 1
ATOM 912 O O . SER A 1 112 ? -2.190 -3.780 46.833 1.00 33.28 112 SER A O 1
ATOM 914 N N . PRO A 1 113 ? -1.716 -5.971 46.760 1.00 38.94 113 PRO A N 1
ATOM 915 C CA . PRO A 1 113 ? -2.324 -6.225 48.050 1.00 38.94 113 PRO A CA 1
ATOM 916 C C . PRO A 1 113 ? -1.441 -5.567 49.105 1.00 38.94 113 PRO A C 1
ATOM 918 O O . PRO A 1 113 ? -0.362 -6.054 49.448 1.00 38.94 113 PRO A O 1
ATOM 921 N N . THR A 1 114 ? -1.905 -4.443 49.638 1.00 50.59 114 THR A N 1
ATOM 922 C CA . THR A 1 114 ? -1.564 -4.039 50.993 1.00 50.59 114 THR A CA 1
ATOM 923 C C . THR A 1 114 ? -2.163 -5.081 51.933 1.00 50.59 114 THR A C 1
ATOM 925 O O . THR A 1 114 ? -3.269 -4.907 52.434 1.00 50.59 114 THR A O 1
ATOM 928 N N . GLU A 1 115 ? -1.451 -6.179 52.159 1.00 40.91 115 GLU A N 1
ATOM 929 C CA . GLU A 1 115 ? -1.729 -7.084 53.272 1.00 40.91 115 GLU A CA 1
ATOM 930 C C . GLU A 1 115 ? -0.559 -7.031 54.249 1.00 40.91 115 GLU A C 1
ATOM 932 O O . GLU A 1 115 ? 0.305 -7.903 54.332 1.00 40.91 115 GLU A O 1
ATOM 937 N N . ASP A 1 116 ? -0.559 -5.939 55.006 1.00 44.50 116 ASP A N 1
ATOM 938 C CA . ASP A 1 116 ? -0.015 -5.904 56.352 1.00 44.50 116 ASP A CA 1
ATOM 939 C C . ASP A 1 116 ? -0.838 -6.897 57.200 1.00 44.50 116 ASP A C 1
ATOM 941 O O . ASP A 1 116 ? -1.938 -6.586 57.657 1.00 44.50 116 ASP A O 1
ATOM 945 N N . ILE A 1 117 ? -0.349 -8.130 57.368 1.00 37.53 117 ILE A N 1
ATOM 946 C CA . ILE A 1 117 ? -0.846 -9.049 58.401 1.00 37.53 117 ILE A CA 1
ATOM 947 C C . ILE A 1 117 ? 0.331 -9.454 59.280 1.00 37.53 117 ILE A C 1
ATOM 949 O O . ILE A 1 117 ? 1.006 -10.469 59.099 1.00 37.53 117 ILE A O 1
ATOM 953 N N . CYS A 1 118 ? 0.549 -8.624 60.295 1.00 45.06 118 CYS A N 1
ATOM 954 C CA . CYS A 1 118 ? 1.107 -9.062 61.558 1.00 45.06 118 CYS A CA 1
ATOM 955 C C . CYS A 1 118 ? 0.211 -10.168 62.141 1.00 45.06 118 CYS A C 1
ATOM 957 O O . CYS A 1 118 ? -0.849 -9.855 62.672 1.00 45.06 118 CYS A O 1
ATOM 959 N N . GLU A 1 119 ? 0.637 -11.436 62.154 1.00 39.06 119 GLU A N 1
ATOM 960 C CA . GLU A 1 119 ? 0.114 -12.366 63.162 1.00 39.06 119 GLU A CA 1
ATOM 961 C C . GLU A 1 119 ? 1.138 -13.397 63.656 1.00 39.06 119 GLU A C 1
ATOM 963 O O . GLU A 1 119 ? 1.545 -14.357 63.005 1.00 39.06 119 GLU A O 1
ATOM 968 N N . ASN A 1 120 ? 1.524 -13.154 64.903 1.00 45.25 120 ASN A N 1
ATOM 969 C CA . ASN A 1 120 ? 2.161 -14.045 65.852 1.00 45.25 120 ASN A CA 1
ATOM 970 C C . ASN A 1 120 ? 1.349 -15.349 66.021 1.00 45.25 120 ASN A C 1
ATOM 972 O O . ASN A 1 120 ? 0.365 -15.380 66.756 1.00 45.25 120 ASN A O 1
ATOM 976 N N . GLY A 1 121 ? 1.788 -16.443 65.392 1.00 34.22 121 GLY A N 1
ATOM 977 C CA . GLY A 1 121 ? 1.072 -17.723 65.371 1.00 34.22 121 GLY A CA 1
ATOM 978 C C . GLY A 1 121 ? 1.893 -18.912 65.866 1.00 34.22 121 GLY A C 1
ATOM 979 O O . GLY A 1 121 ? 2.408 -19.711 65.095 1.00 34.22 121 GLY A O 1
ATOM 980 N N . ARG A 1 122 ? 1.998 -19.013 67.191 1.00 39.19 122 ARG A N 1
ATOM 981 C CA . ARG A 1 122 ? 2.219 -20.218 68.016 1.00 39.19 122 ARG A CA 1
ATOM 982 C C . ARG A 1 122 ? 2.037 -21.566 67.289 1.00 39.19 122 ARG A C 1
ATOM 984 O O . ARG A 1 122 ? 0.953 -21.859 66.798 1.00 39.19 122 ARG A O 1
ATOM 991 N N . GLY A 1 123 ? 3.004 -22.482 67.441 1.00 36.28 123 GLY A N 1
ATOM 992 C CA . GLY A 1 123 ? 2.691 -23.906 67.274 1.00 36.28 123 GLY A CA 1
ATOM 993 C C . GLY A 1 123 ? 3.832 -24.928 67.278 1.00 36.28 123 GLY A C 1
ATOM 994 O O . GLY A 1 123 ? 4.315 -25.330 66.231 1.00 36.28 123 GLY A O 1
ATOM 995 N N . SER A 1 124 ? 4.074 -25.516 68.456 1.00 41.25 124 SER A N 1
ATOM 996 C CA . SER A 1 124 ? 4.324 -26.960 68.642 1.00 41.25 124 SER A CA 1
ATOM 997 C C . SER A 1 124 ? 5.743 -27.530 68.445 1.00 41.25 124 SER A C 1
ATOM 999 O O . SER A 1 124 ? 6.084 -28.061 67.391 1.00 41.25 124 SER A O 1
ATOM 1001 N N . ARG A 1 125 ? 6.497 -27.658 69.554 1.00 42.47 125 ARG A N 1
ATOM 1002 C CA . ARG A 1 125 ? 7.281 -28.882 69.823 1.00 42.47 125 ARG A CA 1
ATOM 1003 C C . ARG A 1 125 ? 7.130 -29.346 71.276 1.00 42.47 125 ARG A C 1
ATOM 1005 O O . ARG A 1 125 ? 7.456 -28.660 72.234 1.00 42.47 125 ARG A O 1
ATOM 1012 N N . ARG A 1 126 ? 6.593 -30.560 71.380 1.00 47.31 126 ARG A N 1
ATOM 1013 C CA . ARG A 1 126 ? 6.362 -31.397 72.562 1.00 47.31 126 ARG A CA 1
ATOM 1014 C C . ARG A 1 126 ? 7.641 -31.617 73.388 1.00 47.31 126 ARG A C 1
ATOM 1016 O O . ARG A 1 126 ? 8.649 -31.999 72.800 1.00 47.31 126 ARG A O 1
ATOM 1023 N N . LYS A 1 127 ? 7.538 -31.594 74.726 1.00 47.31 127 LYS A N 1
ATOM 1024 C CA . LYS A 1 127 ? 7.763 -32.746 75.642 1.00 47.31 127 LYS A CA 1
ATOM 1025 C C . LYS A 1 127 ? 7.855 -32.291 77.113 1.00 47.31 127 LYS A C 1
ATOM 1027 O O . LYS A 1 127 ? 8.692 -31.474 77.454 1.00 47.31 127 LYS A O 1
ATOM 1032 N N . ARG A 1 128 ? 6.990 -32.899 77.938 1.00 42.88 128 ARG A N 1
ATOM 1033 C CA . ARG A 1 128 ? 7.192 -33.420 79.311 1.00 42.88 128 ARG A CA 1
ATOM 1034 C C . ARG A 1 128 ? 8.302 -32.772 80.162 1.00 42.88 128 ARG A C 1
ATOM 1036 O O . ARG A 1 128 ? 9.462 -32.973 79.835 1.00 42.88 128 ARG A O 1
ATOM 1043 N N . LEU A 1 129 ? 7.963 -32.260 81.352 1.00 49.66 129 LEU A N 1
ATOM 1044 C CA . LEU A 1 129 ? 8.067 -33.022 82.612 1.00 49.66 129 LEU A CA 1
ATOM 1045 C C . LEU A 1 129 ? 7.460 -32.248 83.801 1.00 49.66 129 LEU A C 1
ATOM 1047 O O . LEU A 1 129 ? 7.599 -31.036 83.906 1.00 49.66 129 LEU A O 1
ATOM 1051 N N . CYS A 1 130 ? 6.781 -32.984 84.680 1.00 41.84 130 CYS A N 1
ATOM 1052 C CA . CYS A 1 130 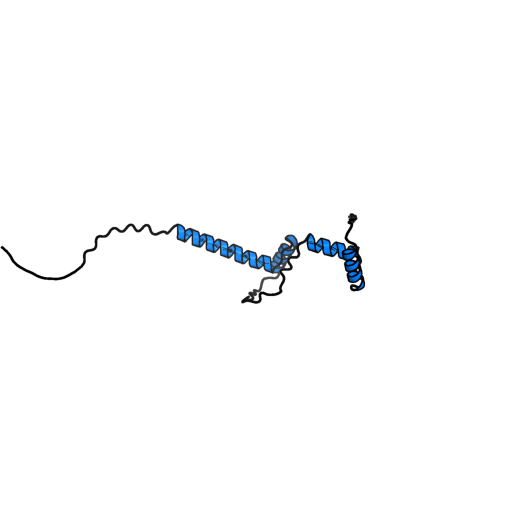? 6.311 -32.568 86.001 1.00 41.84 130 CYS A CA 1
ATOM 1053 C C . CYS A 1 130 ? 7.465 -32.321 87.002 1.00 41.84 130 CYS A C 1
ATOM 1055 O O . CYS A 1 130 ? 8.519 -32.936 86.866 1.00 41.84 130 CYS A O 1
ATOM 1057 N N . GLY A 1 131 ? 7.183 -31.552 88.069 1.00 38.84 131 GLY A N 1
ATOM 1058 C CA . GLY A 1 131 ? 7.933 -31.494 89.346 1.00 38.84 131 GLY A CA 1
ATOM 1059 C C . GLY A 1 131 ? 8.382 -30.064 89.682 1.00 38.84 131 GLY A C 1
ATOM 1060 O O . GLY A 1 131 ? 9.271 -29.560 89.016 1.00 38.84 131 GLY A O 1
ATOM 1061 N N . ARG A 1 132 ? 7.716 -29.268 90.535 1.00 40.00 132 ARG A N 1
ATOM 1062 C CA . ARG A 1 132 ? 7.412 -29.396 91.981 1.00 40.00 132 ARG A CA 1
ATOM 1063 C C . ARG A 1 132 ? 8.678 -29.475 92.845 1.00 40.00 132 ARG A C 1
ATOM 1065 O O . ARG A 1 132 ? 9.162 -30.577 93.061 1.00 40.00 132 ARG A O 1
ATOM 1072 N N . MET A 1 133 ? 9.130 -28.335 93.377 1.00 40.09 133 MET A N 1
ATOM 1073 C CA . MET A 1 133 ? 9.201 -28.033 94.819 1.00 40.09 133 MET A CA 1
ATOM 1074 C C . MET A 1 133 ? 9.562 -26.566 95.041 1.00 40.09 133 MET A C 1
ATOM 1076 O O . MET A 1 133 ? 10.410 -26.063 94.274 1.00 40.09 133 MET A O 1
#